Protein AF-A0A6G0Z565-F1 (afdb_monomer)

Secondary structure (DSSP, 8-state):
-HHHHHHHHHHHHTSSSSEEPS-TTT---EE-STTHHHHHHHIIIIIS---EEPTTT--EESSHHHHHHHHHHHS----

Solvent-accessible surface area (backbone atoms only — not comparable to full-atom values): 4794 Å² total; per-residue (Å²): 124,71,70,62,61,52,53,55,52,49,54,61,59,39,64,53,81,61,20,64,46,87,53,65,91,86,35,88,54,70,31,56,70,95,56,18,48,59,52,48,50,49,35,35,69,74,70,69,39,47,65,48,58,40,92,86,76,63,49,75,23,67,41,70,69,57,44,53,50,43,44,64,71,78,49,76,76,87,130

Radius of gyration: 13.79 Å; Cα contacts (8 Å, |Δi|>4): 79; chains: 1; bounding box: 28×21×36 Å

Mean predicted aligned error: 9.98 Å

InterPro domains:
  IPR013087 Zinc finger C2H2-type [PS00028] (54-75)
  IPR013087 Zinc finger C2H2-type [PS50157] (52-75)

Nearest PDB structures (foldseek):
  2drp-assembly1_A  TM=4.917E-01  e=3.443E-02  Drosophila melanogaster
  2drp-assembly2_D  TM=5.093E-01  e=8.964E-02  Drosophila melanogaster
  6blw-assembly1_A  TM=4.140E-01  e=1.028E-01  Homo sapiens
  6wmi-assembly2_D  TM=4.461E-01  e=2.499E-01  Homo sapiens
  6jnm-assembly1_A  TM=2.414E-01  e=5.674E-01  Arabidopsis thaliana

pLDDT: mean 76.08, std 12.96, range [44.69, 94.62]

Sequence (79 aa):
MALRKWLECLDYLAKPDPVKCPNNNYCQRKFGGLNRKYHLKNHLLKECGVIINCQICSKQFGHLKSLRYHMGVAHLTIL

Structure (mmCIF, N/CA/C/O backbone):
data_AF-A0A6G0Z565-F1
#
_entry.id   AF-A0A6G0Z565-F1
#
loop_
_atom_site.group_PDB
_atom_site.id
_atom_site.type_symbol
_atom_site.label_atom_id
_atom_site.label_alt_id
_atom_site.label_comp_id
_atom_site.label_asym_id
_atom_site.label_entity_id
_atom_site.label_seq_id
_atom_site.pdbx_PDB_ins_code
_atom_site.Cartn_x
_atom_site.Cartn_y
_atom_site.Cartn_z
_atom_site.occupancy
_atom_site.B_iso_or_equiv
_atom_site.auth_seq_id
_atom_site.auth_comp_id
_atom_site.auth_asym_id
_atom_site.auth_atom_id
_atom_site.pdbx_PDB_model_num
ATOM 1 N N . MET A 1 1 ? -12.639 7.587 2.544 1.00 49.31 1 MET A N 1
ATOM 2 C CA . MET A 1 1 ? -11.479 8.383 3.014 1.00 49.31 1 MET A CA 1
ATOM 3 C C . MET A 1 1 ? -10.156 7.602 3.128 1.00 49.31 1 MET A C 1
ATOM 5 O O . MET A 1 1 ? -9.120 8.222 2.958 1.00 49.31 1 MET A O 1
ATOM 9 N N . ALA A 1 2 ? -10.130 6.270 3.304 1.00 47.50 2 ALA A N 1
ATOM 10 C CA . ALA A 1 2 ? -8.870 5.511 3.453 1.00 47.50 2 ALA A CA 1
ATOM 11 C C . ALA A 1 2 ? -8.077 5.237 2.148 1.00 47.50 2 ALA A C 1
ATOM 13 O O . ALA A 1 2 ? -6.852 5.208 2.172 1.00 47.50 2 ALA A O 1
ATOM 14 N N . LEU A 1 3 ? -8.748 5.073 0.997 1.00 45.19 3 LEU A N 1
ATOM 15 C CA . LEU A 1 3 ? -8.081 4.761 -0.283 1.00 45.19 3 LEU A CA 1
ATOM 16 C C . LEU A 1 3 ? -7.212 5.921 -0.806 1.00 45.19 3 LEU A C 1
ATOM 18 O O . LEU A 1 3 ? -6.194 5.705 -1.456 1.00 45.19 3 LEU A O 1
ATOM 22 N N . ARG A 1 4 ? -7.629 7.158 -0.500 1.00 52.00 4 ARG A N 1
ATOM 23 C CA . ARG A 1 4 ? -7.001 8.395 -0.981 1.00 52.00 4 ARG A CA 1
ATOM 24 C C . ARG A 1 4 ? -5.624 8.601 -0.341 1.00 52.00 4 ARG A C 1
ATOM 26 O O . ARG A 1 4 ? -4.668 8.879 -1.048 1.00 52.00 4 ARG A O 1
ATOM 33 N N . LYS A 1 5 ? -5.512 8.302 0.959 1.00 57.09 5 LYS A N 1
ATOM 34 C CA . LYS A 1 5 ? -4.259 8.382 1.725 1.00 57.09 5 LYS A CA 1
ATOM 35 C C . LYS A 1 5 ? -3.202 7.378 1.230 1.00 57.09 5 LYS A C 1
ATOM 37 O O . LYS A 1 5 ? -2.018 7.684 1.214 1.00 57.09 5 LYS A O 1
ATOM 42 N N . TRP A 1 6 ? -3.627 6.192 0.778 1.00 60.50 6 TRP A N 1
ATOM 43 C CA . TRP A 1 6 ? -2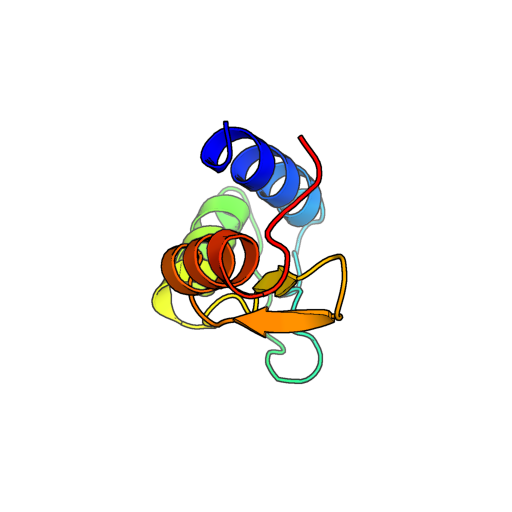.717 5.166 0.249 1.00 60.50 6 TRP A CA 1
ATOM 44 C C . TRP A 1 6 ? -2.111 5.537 -1.112 1.00 60.50 6 TRP A C 1
ATOM 46 O O . TRP A 1 6 ? -0.927 5.290 -1.337 1.00 60.50 6 TRP A O 1
ATOM 56 N N . LEU A 1 7 ? -2.896 6.145 -2.009 1.00 64.75 7 LEU A N 1
ATOM 57 C CA . LEU A 1 7 ? -2.399 6.585 -3.317 1.00 64.75 7 LEU A CA 1
ATOM 58 C C . LEU A 1 7 ? -1.325 7.672 -3.175 1.00 64.75 7 LEU A C 1
ATOM 60 O O . LEU A 1 7 ? -0.286 7.566 -3.817 1.00 64.75 7 LEU A O 1
ATOM 64 N N . GLU A 1 8 ? -1.520 8.637 -2.273 1.00 71.12 8 GLU A N 1
ATOM 65 C CA . GLU A 1 8 ? -0.534 9.695 -2.011 1.00 71.12 8 GLU A CA 1
ATOM 66 C C . GLU A 1 8 ? 0.791 9.144 -1.458 1.00 71.12 8 GLU A C 1
ATOM 68 O O . GLU A 1 8 ? 1.870 9.536 -1.907 1.00 71.12 8 GLU A O 1
ATOM 73 N N . CYS A 1 9 ? 0.737 8.171 -0.541 1.00 71.06 9 CYS A N 1
ATOM 74 C CA . CYS A 1 9 ? 1.942 7.490 -0.058 1.00 71.06 9 CYS A CA 1
ATOM 75 C C . CYS A 1 9 ? 2.651 6.701 -1.167 1.00 71.06 9 CYS A C 1
ATOM 77 O O . CYS A 1 9 ? 3.879 6.710 -1.237 1.00 71.06 9 CYS A O 1
ATOM 79 N N . LEU A 1 10 ? 1.901 6.021 -2.039 1.00 79.44 10 LEU A N 1
ATOM 80 C CA . LEU A 1 10 ? 2.474 5.281 -3.163 1.00 79.44 10 LEU A CA 1
ATOM 81 C C . LEU A 1 10 ? 3.188 6.220 -4.148 1.00 79.44 10 LEU A C 1
ATOM 83 O O . LEU A 1 10 ? 4.258 5.870 -4.642 1.00 79.44 10 LEU A O 1
ATOM 87 N N . ASP A 1 11 ? 2.619 7.396 -4.417 1.00 83.69 11 ASP A N 1
ATOM 88 C CA . ASP A 1 11 ? 3.248 8.432 -5.242 1.00 83.69 11 ASP A CA 1
ATOM 89 C C . ASP A 1 11 ? 4.564 8.929 -4.641 1.00 83.69 11 ASP A C 1
ATOM 91 O O . ASP A 1 11 ? 5.570 9.001 -5.345 1.00 83.69 11 ASP A O 1
ATOM 95 N N . TYR A 1 12 ? 4.588 9.205 -3.334 1.00 82.56 12 TYR A N 1
ATOM 96 C CA . TYR A 1 12 ? 5.811 9.593 -2.632 1.00 82.56 12 TYR A CA 1
ATOM 97 C C . TYR A 1 12 ? 6.888 8.501 -2.699 1.00 82.56 12 TYR A C 1
ATOM 99 O O . TYR A 1 12 ? 8.025 8.778 -3.080 1.00 82.56 12 TYR A O 1
ATOM 107 N N . LEU A 1 13 ? 6.525 7.253 -2.384 1.00 80.75 13 LEU A N 1
ATOM 108 C CA . LEU A 1 13 ? 7.455 6.121 -2.389 1.00 80.75 13 LEU A CA 1
ATOM 109 C C . LEU A 1 13 ? 8.018 5.851 -3.782 1.00 80.75 13 LEU A C 1
ATOM 111 O O . LEU A 1 13 ? 9.193 5.529 -3.909 1.00 80.75 13 LEU A O 1
ATOM 115 N N . ALA A 1 14 ? 7.203 6.002 -4.824 1.00 89.31 14 ALA A N 1
ATOM 116 C CA . ALA A 1 14 ? 7.623 5.781 -6.198 1.00 89.31 14 ALA A CA 1
ATOM 117 C C . ALA A 1 14 ? 8.437 6.942 -6.793 1.00 89.31 14 ALA A C 1
ATOM 119 O O . ALA A 1 14 ? 8.871 6.810 -7.928 1.00 89.31 14 ALA A O 1
ATOM 120 N N . LYS A 1 15 ? 8.674 8.064 -6.096 1.00 90.19 15 LYS A N 1
ATOM 121 C CA . LYS A 1 15 ? 9.507 9.168 -6.619 1.00 90.19 15 LYS A CA 1
ATO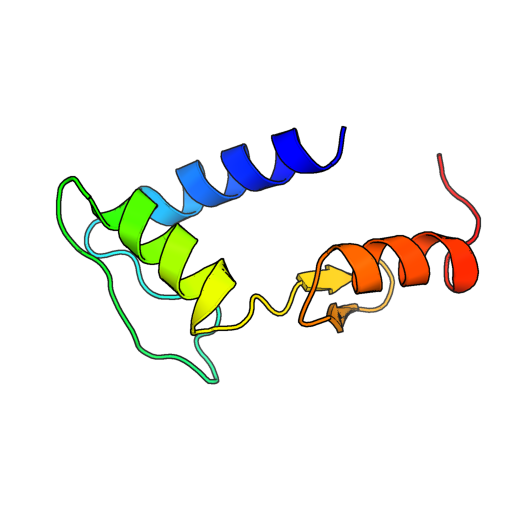M 122 C C . LYS A 1 15 ? 10.925 8.739 -7.026 1.00 90.19 15 LYS A C 1
ATOM 124 O O . LYS A 1 15 ? 11.267 8.998 -8.179 1.00 90.19 15 LYS A O 1
ATOM 129 N N . PRO A 1 16 ? 11.735 8.102 -6.160 1.00 91.38 16 PRO A N 1
ATOM 130 C CA . PRO A 1 16 ? 13.078 7.662 -6.526 1.00 91.38 16 PRO A CA 1
ATOM 131 C C . PRO A 1 16 ? 13.064 6.634 -7.660 1.00 91.38 16 PRO A C 1
ATOM 133 O O . PRO A 1 16 ? 12.155 5.807 -7.758 1.00 91.38 16 PRO A O 1
ATOM 136 N N . ASP A 1 17 ? 14.103 6.681 -8.489 1.00 92.75 17 ASP A N 1
ATOM 137 C CA . ASP A 1 17 ? 14.361 5.712 -9.547 1.00 92.75 17 ASP A CA 1
ATOM 138 C C . ASP A 1 17 ? 15.795 5.166 -9.404 1.00 92.75 17 ASP A C 1
ATOM 140 O O . ASP A 1 17 ? 16.743 5.942 -9.519 1.00 92.75 17 ASP A O 1
ATOM 144 N N . PRO A 1 18 ? 15.987 3.868 -9.099 1.00 93.00 18 PRO A N 1
ATOM 145 C CA . PRO A 1 18 ? 14.961 2.862 -8.817 1.00 93.00 18 PRO A CA 1
ATOM 146 C C . PRO A 1 18 ? 14.377 2.982 -7.395 1.00 93.00 18 PRO A C 1
ATOM 148 O O . PRO A 1 18 ? 15.101 3.196 -6.418 1.00 93.00 18 PRO A O 1
ATOM 151 N N . VAL A 1 19 ? 13.070 2.745 -7.245 1.00 91.81 19 VAL A N 1
ATOM 152 C CA . VAL A 1 19 ? 12.417 2.645 -5.929 1.00 91.81 19 VAL A CA 1
ATOM 153 C C . VAL A 1 19 ? 12.683 1.275 -5.307 1.00 91.81 19 VAL A C 1
ATOM 155 O O . VAL A 1 19 ? 12.478 0.242 -5.943 1.00 91.81 19 VAL A O 1
ATOM 158 N N . LYS A 1 20 ? 13.116 1.249 -4.043 1.00 90.12 20 LYS A N 1
ATOM 159 C CA . LYS A 1 20 ? 13.265 0.015 -3.254 1.00 90.12 20 LYS A CA 1
ATOM 160 C C . LYS A 1 20 ? 11.955 -0.324 -2.542 1.00 90.12 20 LYS A C 1
ATOM 162 O O . LYS A 1 20 ? 11.239 0.578 -2.107 1.00 90.12 20 LYS A O 1
ATOM 167 N N . CYS A 1 21 ? 11.646 -1.613 -2.403 1.00 86.19 21 CYS A N 1
ATOM 168 C CA . CYS A 1 21 ? 10.501 -2.049 -1.612 1.00 86.19 21 CYS A CA 1
ATOM 169 C C . CYS A 1 21 ? 10.623 -1.527 -0.163 1.00 86.19 21 CYS A C 1
ATOM 171 O O . CYS A 1 21 ? 11.683 -1.683 0.443 1.00 86.19 21 CYS A O 1
ATOM 173 N N . PRO A 1 22 ? 9.564 -0.927 0.415 1.00 77.38 22 PRO A N 1
ATOM 174 C CA . PRO A 1 22 ? 9.597 -0.419 1.787 1.00 77.38 22 PRO A CA 1
ATOM 175 C C . PRO A 1 22 ? 9.733 -1.524 2.849 1.00 77.38 22 PRO A C 1
ATOM 177 O O . PRO A 1 22 ? 10.116 -1.234 3.978 1.00 77.38 22 PRO A O 1
ATOM 180 N N . ASN A 1 23 ? 9.467 -2.791 2.509 1.00 75.12 23 ASN A N 1
ATOM 181 C CA . ASN A 1 23 ? 9.656 -3.925 3.414 1.00 75.12 23 ASN A CA 1
ATOM 182 C C . ASN A 1 23 ? 11.120 -4.416 3.421 1.00 75.12 23 ASN A C 1
ATOM 184 O O . ASN A 1 23 ? 11.396 -5.564 3.083 1.00 75.12 23 ASN A O 1
ATOM 188 N N . ASN A 1 24 ? 12.069 -3.546 3.778 1.00 69.06 24 ASN A N 1
ATOM 189 C CA . ASN A 1 24 ? 13.511 -3.792 3.606 1.00 69.06 24 ASN A CA 1
ATOM 190 C C . ASN A 1 24 ? 14.056 -5.011 4.383 1.00 69.06 24 ASN A C 1
ATOM 192 O O . ASN A 1 24 ? 15.056 -5.594 3.980 1.00 69.06 24 ASN A O 1
ATOM 196 N N . ASN A 1 25 ? 13.395 -5.424 5.469 1.00 67.56 25 ASN A N 1
ATOM 197 C CA . ASN A 1 25 ? 13.832 -6.571 6.276 1.00 67.56 25 ASN A CA 1
ATOM 198 C C . ASN A 1 25 ? 13.519 -7.921 5.617 1.00 67.56 25 ASN A C 1
ATOM 200 O O . ASN A 1 25 ? 14.206 -8.903 5.879 1.00 67.56 25 ASN A O 1
ATOM 204 N N . TYR A 1 26 ? 12.497 -7.970 4.758 1.00 74.00 26 TYR A N 1
ATOM 205 C CA . TYR A 1 26 ? 11.999 -9.216 4.166 1.00 74.00 26 TYR A CA 1
ATOM 206 C C . TYR A 1 26 ? 11.923 -9.163 2.633 1.00 74.00 26 TYR A C 1
ATOM 208 O O . TYR A 1 26 ? 11.683 -10.180 1.986 1.00 74.00 26 TYR A O 1
ATOM 216 N N . CYS A 1 27 ? 12.133 -7.993 2.023 1.00 79.06 27 CYS A N 1
ATOM 217 C CA . CYS A 1 27 ? 12.072 -7.800 0.583 1.00 79.06 27 CYS A CA 1
ATOM 218 C C . CYS A 1 27 ? 13.134 -6.813 0.088 1.00 79.06 27 CYS A C 1
ATOM 220 O O . CYS A 1 27 ? 13.133 -5.633 0.429 1.00 79.06 27 CYS A O 1
ATOM 222 N N . GLN A 1 28 ? 13.994 -7.292 -0.810 1.00 87.31 28 GLN A N 1
ATOM 223 C CA . GLN A 1 28 ? 15.092 -6.513 -1.395 1.00 87.31 28 GLN A CA 1
ATOM 224 C C . GLN A 1 28 ? 14.804 -6.076 -2.845 1.00 87.31 28 GLN A C 1
ATOM 226 O O . GLN A 1 28 ? 15.700 -5.613 -3.555 1.00 87.31 28 GLN A O 1
ATOM 231 N N . ARG A 1 29 ? 13.554 -6.230 -3.315 1.00 89.31 29 ARG A N 1
ATOM 232 C CA . ARG A 1 29 ? 13.172 -5.893 -4.696 1.00 89.31 29 ARG A CA 1
ATOM 233 C C . ARG A 1 29 ? 13.234 -4.388 -4.948 1.00 89.31 29 ARG A C 1
ATOM 235 O O . ARG A 1 29 ? 12.941 -3.573 -4.071 1.00 89.31 29 ARG A O 1
ATOM 242 N N . LYS A 1 30 ? 13.584 -4.036 -6.185 1.00 93.75 30 LYS A N 1
ATOM 243 C CA . LYS A 1 30 ? 13.662 -2.660 -6.680 1.00 93.75 30 LYS A CA 1
ATOM 244 C C . LYS A 1 30 ? 12.891 -2.546 -7.991 1.00 93.75 30 LYS A C 1
ATOM 246 O O . LYS A 1 30 ? 12.867 -3.499 -8.766 1.00 93.75 30 LYS A O 1
ATOM 251 N N . PHE A 1 31 ? 12.282 -1.394 -8.235 1.00 93.44 31 PHE A N 1
ATOM 252 C CA . PHE A 1 31 ? 11.494 -1.120 -9.435 1.00 93.44 31 PHE A CA 1
ATOM 253 C C . PHE A 1 31 ? 12.016 0.154 -10.090 1.00 93.44 31 PHE A C 1
ATOM 255 O O . PHE A 1 31 ? 12.122 1.183 -9.427 1.00 93.44 31 PHE A O 1
ATOM 262 N N . GLY A 1 32 ? 12.353 0.073 -11.375 1.00 94.25 32 GLY A N 1
ATOM 263 C CA . GLY A 1 32 ? 12.900 1.187 -12.147 1.00 94.25 32 GLY A CA 1
ATOM 264 C C . GLY A 1 32 ? 12.008 1.600 -13.317 1.00 94.25 32 GLY A C 1
ATOM 265 O O . GLY A 1 32 ? 11.110 0.854 -13.721 1.00 94.25 32 GLY A O 1
ATOM 266 N N . GLY A 1 33 ? 12.261 2.787 -13.859 1.00 94.62 33 GLY A N 1
ATOM 267 C CA . GLY A 1 33 ? 11.652 3.299 -15.081 1.00 94.62 33 GLY A CA 1
ATOM 268 C C . GLY A 1 33 ? 10.266 3.929 -14.905 1.00 94.62 33 GLY A C 1
ATOM 269 O O . GLY A 1 33 ? 9.786 4.205 -13.798 1.00 94.62 33 GLY A O 1
ATOM 270 N N . LEU A 1 34 ? 9.605 4.168 -16.041 1.00 93.06 34 LEU A N 1
ATOM 271 C CA . LEU A 1 34 ? 8.314 4.866 -16.126 1.00 93.06 34 LEU A CA 1
ATOM 272 C C . LEU A 1 34 ? 7.186 4.101 -15.418 1.00 93.06 34 LEU A C 1
ATOM 274 O O . LEU A 1 34 ? 6.309 4.697 -14.795 1.00 93.06 34 LEU A O 1
ATOM 278 N N . ASN A 1 35 ? 7.252 2.769 -15.431 1.00 93.50 35 ASN A N 1
ATOM 279 C CA . ASN A 1 35 ? 6.226 1.903 -14.855 1.00 93.50 35 ASN A CA 1
ATOM 280 C C . ASN A 1 35 ? 6.509 1.525 -13.391 1.00 93.50 35 ASN A C 1
ATOM 282 O O . ASN A 1 35 ? 5.761 0.733 -12.809 1.00 93.50 35 ASN A O 1
ATOM 286 N N . ARG A 1 36 ? 7.547 2.084 -12.750 1.00 93.62 36 ARG A N 1
ATOM 287 C CA . ARG A 1 36 ? 7.957 1.675 -11.394 1.00 93.62 36 ARG A CA 1
ATOM 288 C C . ARG A 1 36 ? 6.849 1.806 -10.352 1.00 93.62 36 ARG A C 1
ATOM 290 O O . ARG A 1 36 ? 6.700 0.916 -9.524 1.00 93.62 36 ARG A O 1
ATOM 297 N N . LYS A 1 37 ? 6.011 2.848 -10.431 1.00 91.62 37 LYS A N 1
ATOM 298 C CA . LYS A 1 37 ? 4.846 3.025 -9.544 1.00 91.62 37 LYS A CA 1
ATOM 299 C C . LYS A 1 37 ? 3.849 1.875 -9.691 1.00 91.62 37 LYS A C 1
ATOM 301 O O . LYS A 1 37 ? 3.358 1.350 -8.694 1.00 91.62 37 LYS A O 1
ATOM 306 N N . TYR A 1 38 ? 3.557 1.476 -10.929 1.00 90.88 38 TYR A N 1
ATOM 307 C CA . TYR A 1 38 ? 2.652 0.366 -11.220 1.00 90.88 38 TYR A CA 1
ATOM 308 C C . TYR A 1 38 ? 3.226 -0.959 -10.710 1.00 90.88 38 TYR A C 1
ATOM 310 O O . TYR A 1 38 ? 2.532 -1.698 -10.008 1.00 90.88 38 TYR A O 1
ATOM 318 N N . HIS A 1 39 ? 4.503 -1.230 -10.989 1.00 91.31 39 HIS A N 1
ATOM 319 C CA . HIS A 1 39 ? 5.161 -2.452 -10.531 1.00 91.31 39 HIS A CA 1
ATOM 320 C C . HIS A 1 39 ? 5.282 -2.508 -9.008 1.00 91.31 39 HIS A C 1
ATOM 322 O O . HIS A 1 39 ? 4.955 -3.540 -8.427 1.00 91.31 39 HIS A O 1
ATOM 328 N N . LEU A 1 40 ? 5.640 -1.399 -8.354 1.00 88.62 40 LEU A N 1
ATOM 329 C CA . LEU A 1 40 ? 5.662 -1.287 -6.898 1.00 88.62 40 LEU A CA 1
ATOM 330 C C . LEU A 1 40 ? 4.268 -1.523 -6.312 1.00 88.62 40 LEU A C 1
ATOM 332 O O . LEU A 1 40 ? 4.131 -2.322 -5.395 1.00 88.62 40 LEU A O 1
ATOM 336 N N . LYS A 1 41 ? 3.218 -0.898 -6.861 1.00 85.56 41 LYS A N 1
ATOM 337 C CA . LYS A 1 41 ? 1.830 -1.113 -6.422 1.00 85.56 41 LYS A CA 1
ATOM 338 C C . LYS A 1 41 ? 1.426 -2.579 -6.528 1.00 85.56 41 LYS A C 1
ATOM 340 O O . LYS A 1 41 ? 0.882 -3.134 -5.578 1.00 85.56 41 LYS A O 1
ATOM 345 N N . ASN A 1 42 ? 1.673 -3.199 -7.680 1.00 85.38 42 ASN A N 1
ATOM 346 C CA . ASN A 1 42 ? 1.310 -4.592 -7.914 1.00 85.38 42 ASN A CA 1
ATOM 347 C C . ASN A 1 42 ? 2.112 -5.530 -7.005 1.00 85.38 42 ASN A C 1
ATOM 349 O O . ASN A 1 42 ? 1.533 -6.433 -6.418 1.00 85.38 42 ASN A O 1
ATOM 353 N N . HIS A 1 43 ? 3.409 -5.276 -6.831 1.00 86.88 43 HIS A N 1
ATOM 354 C CA . HIS A 1 43 ? 4.255 -6.011 -5.898 1.00 86.88 43 HIS A CA 1
ATOM 355 C C . HIS A 1 43 ? 3.735 -5.902 -4.466 1.00 86.88 43 HIS A C 1
ATOM 357 O O . HIS A 1 43 ? 3.506 -6.915 -3.822 1.00 86.88 43 HIS A O 1
ATOM 363 N N . LEU A 1 44 ? 3.485 -4.689 -3.984 1.00 78.31 44 LEU A N 1
ATOM 364 C CA . LEU A 1 44 ? 2.952 -4.431 -2.651 1.00 78.31 44 LEU A CA 1
ATOM 365 C C . LEU A 1 44 ? 1.605 -5.138 -2.419 1.00 78.31 44 LEU A C 1
ATOM 367 O O . LEU A 1 44 ? 1.390 -5.712 -1.354 1.00 78.31 44 LEU A O 1
ATOM 371 N N . LEU A 1 45 ? 0.721 -5.147 -3.420 1.00 75.12 45 LEU A N 1
ATOM 372 C CA . LEU A 1 45 ? -0.600 -5.771 -3.315 1.00 75.12 45 LEU A CA 1
ATOM 373 C C . LEU A 1 45 ? -0.604 -7.297 -3.465 1.00 75.12 45 LEU A C 1
ATOM 375 O O . LEU A 1 45 ? -1.423 -7.944 -2.820 1.00 75.12 45 LEU A O 1
ATOM 379 N N . LYS A 1 46 ? 0.227 -7.856 -4.352 1.00 72.88 46 LYS A N 1
ATOM 380 C CA . LYS A 1 46 ? 0.119 -9.261 -4.788 1.00 72.88 46 LYS A CA 1
ATOM 381 C C . LYS A 1 46 ? 1.266 -10.154 -4.329 1.00 72.88 46 LYS A C 1
ATOM 383 O O . LYS A 1 46 ? 1.049 -11.339 -4.141 1.00 72.88 46 LYS A O 1
ATOM 388 N N . GLU A 1 47 ? 2.460 -9.593 -4.156 1.00 73.25 47 GLU A N 1
ATOM 389 C CA . GLU A 1 47 ? 3.695 -10.372 -3.986 1.00 73.25 47 GLU A CA 1
ATOM 390 C C . GLU A 1 47 ? 4.306 -10.170 -2.598 1.00 73.25 47 GLU A C 1
ATOM 392 O O . GLU A 1 47 ? 4.591 -11.117 -1.880 1.00 73.25 47 GLU A O 1
ATOM 397 N N . CYS A 1 48 ? 4.527 -8.912 -2.213 1.00 74.38 48 CYS A N 1
ATOM 398 C CA . CYS A 1 48 ? 5.167 -8.561 -0.954 1.00 74.38 48 CYS A CA 1
ATOM 399 C C . CYS A 1 48 ? 4.220 -8.680 0.233 1.00 74.38 48 CYS A C 1
ATOM 401 O O . CYS A 1 48 ? 4.704 -8.819 1.351 1.00 74.38 48 CYS A O 1
ATOM 403 N N . GLY A 1 49 ? 2.913 -8.530 -0.023 1.00 61.22 49 GLY A N 1
ATOM 404 C CA . GLY A 1 49 ? 1.885 -8.360 0.996 1.00 61.22 49 GLY A CA 1
ATOM 405 C C . GLY A 1 49 ? 2.217 -7.175 1.894 1.00 61.22 49 GLY A C 1
ATOM 406 O O . GLY A 1 49 ? 2.943 -7.336 2.871 1.00 6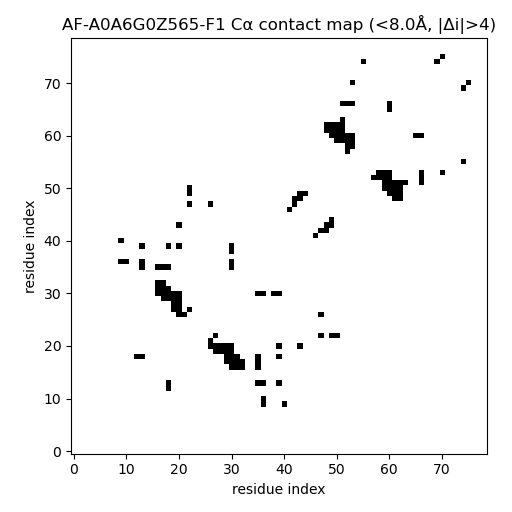1.22 49 GLY A O 1
ATOM 407 N N . VAL A 1 50 ? 1.739 -5.966 1.566 1.00 62.25 50 VAL A N 1
ATOM 408 C CA . VAL A 1 50 ? 1.988 -4.786 2.415 1.00 62.25 50 VAL A CA 1
ATOM 409 C C . VAL A 1 50 ? 1.626 -5.122 3.84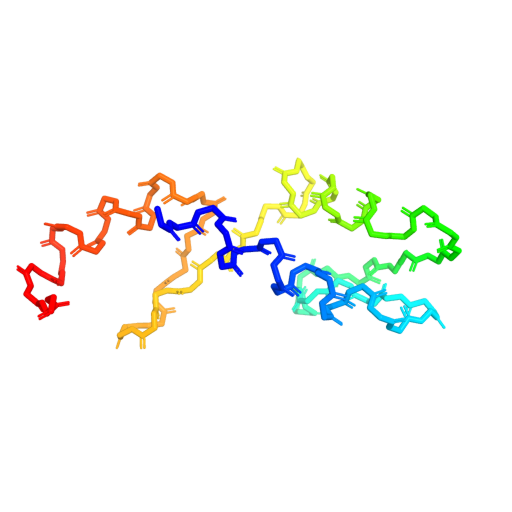8 1.00 62.25 50 VAL A C 1
ATOM 411 O O . VAL A 1 50 ? 0.455 -5.285 4.179 1.00 62.25 50 VAL A O 1
ATOM 414 N N . ILE A 1 51 ? 2.649 -5.175 4.692 1.00 59.31 51 ILE A N 1
ATOM 415 C CA . ILE A 1 51 ? 2.472 -5.135 6.123 1.00 59.31 51 ILE A CA 1
ATOM 416 C C . ILE A 1 51 ? 2.098 -3.694 6.457 1.00 59.31 51 ILE A C 1
ATOM 418 O O . ILE A 1 51 ? 2.946 -2.809 6.543 1.00 59.31 51 ILE A O 1
ATOM 422 N N . ILE A 1 52 ? 0.804 -3.441 6.573 1.00 62.50 52 ILE A N 1
ATOM 423 C CA . ILE A 1 52 ? 0.270 -2.168 7.024 1.00 62.50 52 ILE A CA 1
ATOM 424 C C . ILE A 1 52 ? 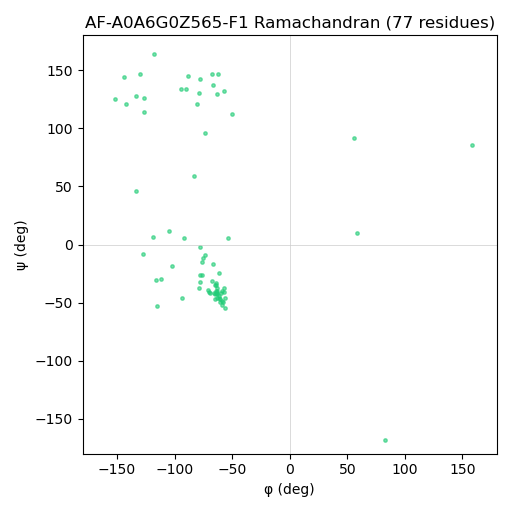0.358 -2.182 8.545 1.00 62.50 52 ILE A C 1
ATOM 426 O O . ILE A 1 52 ? -0.192 -3.069 9.196 1.00 62.50 52 ILE A O 1
ATOM 430 N N . ASN A 1 53 ? 1.079 -1.226 9.112 1.00 65.19 53 ASN A N 1
ATOM 431 C CA . ASN A 1 53 ? 1.227 -1.079 10.549 1.00 65.19 53 ASN A CA 1
ATOM 432 C C . ASN A 1 53 ? 0.136 -0.165 11.119 1.00 65.19 53 ASN A C 1
ATOM 434 O O . ASN A 1 53 ? -0.145 0.919 10.601 1.00 65.19 53 ASN A O 1
ATOM 438 N N . CYS A 1 54 ? -0.477 -0.603 12.215 1.00 73.75 54 CYS A N 1
ATOM 439 C CA . CYS A 1 54 ? -1.313 0.262 13.032 1.00 73.75 54 CYS A CA 1
ATOM 440 C C . CYS A 1 54 ? -0.450 1.384 13.616 1.00 73.75 54 CYS A C 1
ATOM 442 O O . CYS A 1 54 ? 0.581 1.112 14.216 1.00 73.75 54 CYS A O 1
ATOM 444 N N . GLN A 1 55 ? -0.867 2.641 13.471 1.00 74.19 55 GLN A N 1
ATOM 445 C CA . GLN A 1 55 ? -0.100 3.787 13.977 1.00 74.19 55 GLN A CA 1
ATOM 446 C C . GLN A 1 55 ? -0.193 3.952 15.504 1.00 74.19 55 GLN A C 1
ATOM 448 O O . GLN A 1 55 ? 0.559 4.730 16.073 1.00 74.19 55 GLN A O 1
ATOM 453 N N . ILE A 1 56 ? -1.106 3.227 16.160 1.00 76.19 56 ILE A N 1
ATOM 454 C CA . ILE A 1 56 ? -1.330 3.296 17.611 1.00 76.19 56 ILE A CA 1
ATOM 455 C C . ILE A 1 56 ? -0.514 2.225 18.340 1.00 76.19 56 ILE A C 1
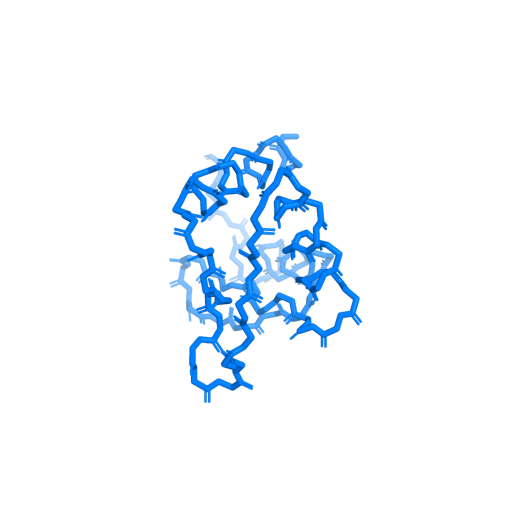ATOM 457 O O . ILE A 1 56 ? 0.133 2.512 19.339 1.00 76.19 56 ILE A O 1
ATOM 461 N N . CYS A 1 57 ? -0.533 0.983 17.846 1.00 78.94 57 CYS A N 1
ATOM 462 C CA . CYS A 1 57 ? 0.125 -0.150 18.510 1.00 78.94 57 CYS A CA 1
ATOM 463 C C . CYS A 1 57 ? 1.228 -0.813 17.676 1.00 78.94 57 CYS A C 1
ATOM 465 O O . CYS A 1 57 ? 1.727 -1.873 18.050 1.00 78.94 57 CYS A O 1
ATOM 467 N N . SER A 1 58 ? 1.574 -0.249 16.516 1.00 77.94 58 SER A N 1
ATOM 468 C CA . SER A 1 58 ? 2.582 -0.781 15.584 1.00 77.94 58 SER A CA 1
ATOM 469 C C . SER A 1 58 ? 2.309 -2.205 15.077 1.00 77.94 58 SER A C 1
ATOM 471 O O . SER A 1 58 ? 3.155 -2.800 14.407 1.00 77.94 58 SER A O 1
ATOM 473 N N . LYS A 1 59 ? 1.113 -2.756 15.338 1.00 73.81 59 LYS A N 1
ATOM 474 C CA . LYS A 1 59 ? 0.730 -4.109 14.926 1.00 73.81 59 LYS A CA 1
ATOM 475 C C . LYS A 1 59 ? 0.635 -4.203 13.410 1.00 73.81 59 LYS A C 1
ATOM 477 O O . LYS A 1 59 ? 0.106 -3.318 12.744 1.00 73.81 59 LYS A O 1
ATOM 482 N N . GLN A 1 60 ? 1.167 -5.294 12.888 1.00 71.00 60 GLN A N 1
ATOM 483 C CA . GLN A 1 60 ? 1.387 -5.536 11.473 1.00 71.00 60 GLN A CA 1
ATOM 484 C C . GLN A 1 60 ? 0.217 -6.312 10.849 1.00 71.00 60 GLN A C 1
ATOM 486 O O . GLN A 1 60 ? -0.247 -7.303 11.413 1.00 71.00 60 GLN A O 1
ATOM 491 N N . PHE A 1 61 ? -0.261 -5.873 9.682 1.00 70.31 61 PHE A N 1
ATOM 492 C CA . PHE A 1 61 ? -1.387 -6.485 8.971 1.00 70.31 61 PHE A CA 1
ATOM 493 C C . PHE A 1 61 ? -1.070 -6.661 7.492 1.00 70.31 61 PHE A C 1
ATOM 495 O O . PHE A 1 61 ? -0.765 -5.685 6.825 1.00 70.31 61 PHE A O 1
ATOM 502 N N . GLY A 1 62 ? -1.245 -7.864 6.943 1.00 64.94 62 GLY A N 1
ATOM 503 C CA . GLY A 1 62 ? -1.055 -8.111 5.504 1.00 64.94 62 GLY A CA 1
ATOM 504 C C . GLY A 1 62 ? -2.159 -7.547 4.595 1.00 64.94 62 GLY A C 1
ATOM 505 O O . GLY A 1 62 ? -2.024 -7.562 3.376 1.00 64.94 62 GLY A O 1
ATOM 506 N N . HIS A 1 63 ? -3.271 -7.059 5.166 1.00 66.81 63 HIS A N 1
ATOM 507 C CA . HIS A 1 63 ? -4.412 -6.540 4.407 1.00 66.81 63 HIS A CA 1
ATOM 508 C C . HIS A 1 63 ? -5.079 -5.342 5.091 1.00 66.81 63 HIS A C 1
ATOM 510 O O . HIS A 1 63 ? -5.267 -5.309 6.309 1.00 66.81 63 HIS A O 1
ATOM 516 N N . LEU A 1 64 ? -5.557 -4.393 4.276 1.00 64.38 64 LEU A N 1
ATOM 517 C CA . LEU A 1 64 ? -6.259 -3.190 4.742 1.00 64.38 64 LEU A CA 1
ATOM 518 C C . LEU A 1 64 ? -7.578 -3.517 5.451 1.00 64.38 64 LEU A C 1
ATOM 520 O O . LEU A 1 64 ? -7.940 -2.846 6.414 1.00 64.38 64 LEU A O 1
ATOM 524 N N . LYS A 1 65 ? -8.291 -4.559 5.000 1.00 68.94 65 LYS A N 1
ATOM 525 C CA . LYS A 1 65 ? -9.520 -5.032 5.655 1.00 6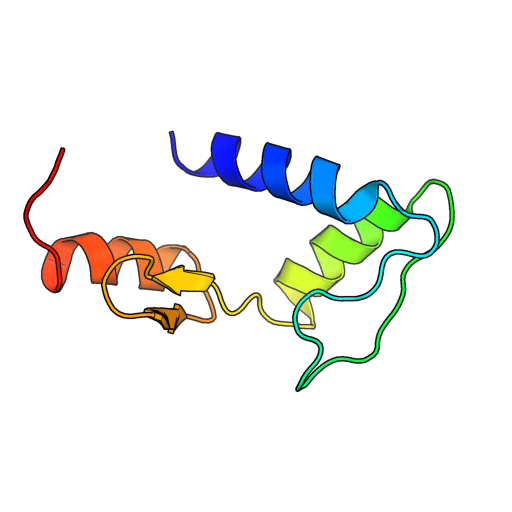8.94 65 LYS A CA 1
ATOM 526 C C . LYS A 1 65 ? -9.236 -5.450 7.101 1.00 68.94 65 LYS A C 1
ATOM 528 O O . LYS A 1 65 ? -9.996 -5.084 7.992 1.00 68.94 65 LYS A O 1
ATOM 533 N N . SER A 1 66 ? -8.113 -6.131 7.328 1.00 72.81 66 SER A N 1
ATOM 534 C CA . SER A 1 66 ? -7.673 -6.575 8.652 1.00 72.81 66 SER A CA 1
ATOM 535 C C . SER A 1 66 ? -7.248 -5.407 9.537 1.00 72.81 66 SER A C 1
ATOM 537 O O . SER A 1 66 ? -7.645 -5.371 10.696 1.00 72.81 66 SER A O 1
ATOM 539 N N . LEU A 1 67 ? -6.527 -4.416 8.993 1.00 76.31 67 LEU A N 1
ATOM 540 C CA . LEU A 1 67 ? -6.216 -3.190 9.736 1.00 76.31 67 LEU A CA 1
ATOM 541 C C . LEU A 1 67 ? -7.492 -2.419 10.097 1.00 76.31 67 LEU A C 1
ATOM 543 O O . LEU A 1 67 ? -7.645 -1.987 11.230 1.00 76.31 67 LEU A O 1
ATOM 547 N N . ARG A 1 68 ? -8.427 -2.246 9.157 1.00 72.12 68 ARG A N 1
ATOM 548 C CA . ARG A 1 68 ? -9.674 -1.501 9.393 1.00 72.12 68 ARG A CA 1
ATOM 549 C C . ARG A 1 68 ? -10.543 -2.172 10.454 1.00 72.12 68 ARG A C 1
ATOM 551 O O . ARG A 1 68 ? -11.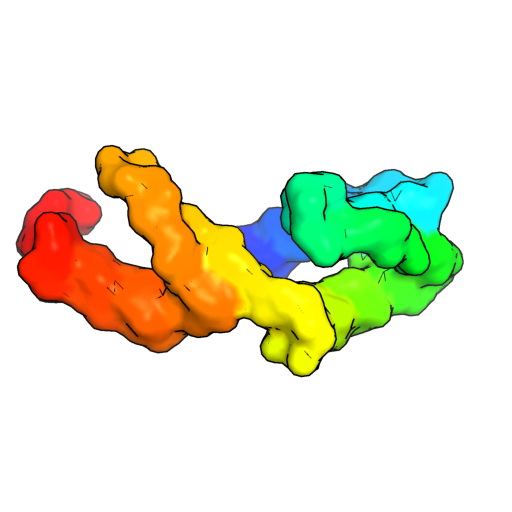072 -1.483 11.318 1.00 72.12 68 ARG A O 1
ATOM 558 N N . TYR A 1 69 ? -10.658 -3.497 10.393 1.00 78.38 69 TYR A N 1
ATOM 559 C CA . TYR A 1 69 ? -11.295 -4.280 11.447 1.00 78.38 69 TYR A CA 1
ATOM 560 C C . TYR A 1 69 ? -10.575 -4.075 12.782 1.00 78.38 69 TYR A C 1
ATOM 562 O O . TYR A 1 69 ? -11.214 -3.723 13.763 1.00 78.38 69 TYR A O 1
ATOM 570 N N . HIS A 1 70 ? -9.244 -4.193 12.800 1.00 83.88 70 HIS A N 1
ATOM 571 C CA . HIS A 1 70 ? -8.435 -3.969 13.995 1.00 83.88 70 HIS A CA 1
ATOM 572 C C . HIS A 1 70 ? -8.642 -2.581 14.611 1.00 83.88 70 HIS A C 1
ATOM 574 O O . HIS A 1 70 ? -8.859 -2.503 15.812 1.00 83.88 70 HIS A O 1
ATOM 580 N N . MET A 1 71 ? -8.643 -1.505 13.822 1.00 78.00 71 MET A N 1
ATOM 581 C CA . MET A 1 71 ? -8.920 -0.159 14.340 1.00 78.00 71 MET A CA 1
ATOM 582 C C . MET A 1 71 ? -10.311 -0.091 14.987 1.00 78.00 71 MET A C 1
ATOM 584 O O . MET A 1 71 ? -10.458 0.487 16.055 1.00 78.00 71 MET A O 1
ATOM 588 N N . GLY A 1 72 ? -11.311 -0.740 14.382 1.00 79.44 72 GLY A N 1
ATOM 589 C CA . GLY A 1 72 ? -12.687 -0.752 14.878 1.00 79.44 72 GLY A CA 1
ATOM 590 C C . GLY A 1 72 ? -12.960 -1.659 16.081 1.00 79.44 72 GLY A C 1
ATOM 591 O O . GLY A 1 72 ? -14.006 -1.496 16.690 1.00 79.44 72 GLY A O 1
ATOM 592 N N . VAL A 1 73 ? -12.073 -2.600 16.428 1.00 79.25 73 VAL A N 1
ATOM 593 C CA . VAL A 1 73 ? -12.258 -3.502 17.590 1.00 79.25 73 VAL A CA 1
ATOM 594 C C . VAL A 1 73 ? -11.208 -3.318 18.6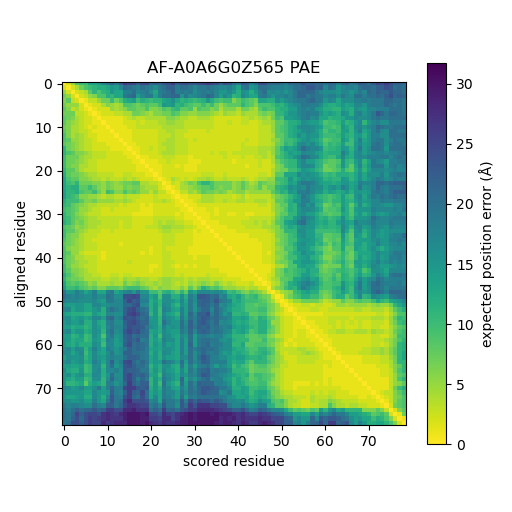83 1.00 79.25 73 VAL A C 1
ATOM 596 O O . VAL A 1 73 ? -11.500 -3.538 19.851 1.00 79.25 73 VAL A O 1
ATOM 599 N N . ALA A 1 74 ? -9.984 -2.931 18.322 1.00 76.69 74 ALA A N 1
ATOM 600 C CA . ALA A 1 74 ? -8.856 -2.799 19.246 1.00 76.69 74 ALA A CA 1
ATOM 601 C C . ALA A 1 74 ? -8.559 -1.341 19.625 1.00 76.69 74 ALA A C 1
ATOM 603 O O . ALA A 1 74 ? -7.888 -1.101 20.624 1.00 76.69 74 ALA A O 1
ATOM 604 N N . HIS A 1 75 ? -9.045 -0.374 18.840 1.00 82.62 75 HIS A N 1
ATOM 605 C CA . HIS A 1 75 ? -8.814 1.060 19.039 1.00 82.62 75 HIS A CA 1
ATOM 606 C C . HIS A 1 75 ? -10.118 1.861 18.901 1.00 82.62 75 HIS A C 1
ATOM 608 O O . HIS A 1 75 ? -10.153 2.870 18.208 1.00 82.62 75 HIS A O 1
ATOM 614 N N . LEU A 1 76 ? -11.188 1.383 19.547 1.00 67.62 76 LEU A N 1
ATOM 615 C CA . LEU A 1 76 ? -12.598 1.803 19.423 1.00 67.62 76 LEU A CA 1
ATOM 616 C C . LEU A 1 76 ? -12.938 3.301 19.596 1.00 67.62 76 LEU A C 1
ATOM 618 O O . LEU A 1 76 ? -14.111 3.653 19.540 1.00 67.62 76 LEU A O 1
ATOM 622 N N . THR A 1 77 ? -11.977 4.204 19.739 1.00 60.44 77 THR A N 1
ATOM 623 C CA . THR A 1 77 ? -12.206 5.644 19.870 1.00 60.44 77 THR A CA 1
ATOM 624 C C . THR A 1 77 ? -11.005 6.425 19.340 1.00 60.44 77 THR A C 1
ATOM 626 O O . THR A 1 77 ? -9.877 6.183 19.753 1.00 60.44 77 THR A O 1
ATOM 629 N N . ILE A 1 78 ? -11.286 7.328 18.393 1.00 47.34 78 ILE A N 1
ATOM 630 C CA . ILE A 1 78 ? -10.717 8.665 18.110 1.00 47.34 78 ILE A CA 1
ATOM 631 C C . ILE A 1 78 ? -11.055 8.941 16.629 1.00 47.34 78 ILE A C 1
ATOM 633 O O . ILE A 1 78 ? -10.303 8.597 15.713 1.00 47.34 78 ILE A O 1
ATOM 637 N N . LEU A 1 79 ? -12.265 9.467 16.410 1.00 44.69 79 LEU A N 1
ATOM 638 C CA . LEU A 1 79 ? -12.564 10.344 15.274 1.00 44.69 79 LEU A CA 1
ATOM 639 C C . LEU A 1 79 ? -12.249 11.774 15.705 1.00 44.69 79 LEU A C 1
ATOM 641 O O . LEU A 1 79 ? -12.530 12.077 16.887 1.00 44.69 79 LEU A O 1
#

Foldseek 3Di:
DVVVVVVVVLVVQVPDAFRAQPPVVPGGDTAHDPCNSVVNVCCCLPPVQPQDADPPPRHTDSDPVVNVVCCVPVVVDDD

Organism: Aphis craccivora (NCBI:txid307492)